Protein AF-A0A0G4HIZ8-F1 (afdb_monomer)

Solvent-accessible surface area (backbone atoms only — not comparable to full-atom values): 7767 Å² total; per-residue (Å²): 135,90,74,79,80,68,85,71,53,71,69,54,56,54,51,58,48,45,68,56,46,51,61,50,52,50,51,53,50,53,52,52,49,53,52,54,51,50,52,51,58,58,52,70,68,50,88,48,72,53,55,43,50,7,48,50,55,39,50,51,48,44,40,64,71,49,48,49,54,51,51,49,54,51,54,56,46,51,52,52,36,53,52,27,49,75,66,71,35,54,72,59,25,53,52,50,50,55,52,48,52,51,49,51,51,54,50,50,54,53,49,52,56,57,52,66,40,97,57,51,28,57,56,37,38,71,73,69,42,56,67,68,33,13,50,42,16,34,61,73,58,100

Organism: NCBI:txid1169474

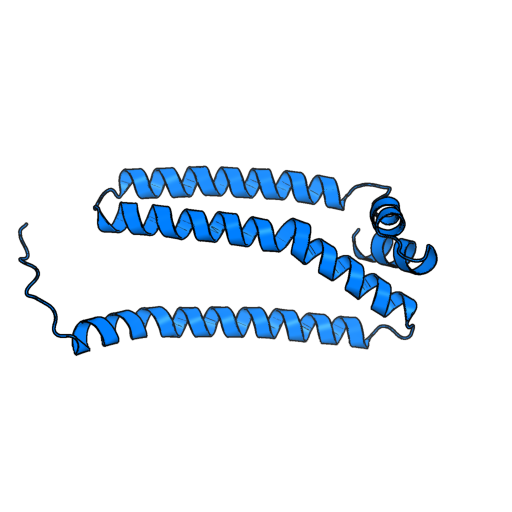Radius of gyration: 21.68 Å; Cα contacts (8 Å, |Δi|>4): 72; chains: 1; bounding box: 51×29×60 Å

Structure (mmCIF, N/CA/C/O backbone):
data_AF-A0A0G4HIZ8-F1
#
_entry.id   AF-A0A0G4HIZ8-F1
#
loop_
_atom_site.group_PDB
_atom_site.id
_atom_site.type_symbol
_atom_site.label_atom_id
_atom_site.label_alt_id
_atom_site.label_comp_id
_atom_site.label_asym_id
_atom_site.label_entity_id
_atom_site.label_seq_id
_atom_site.pdbx_PDB_ins_code
_atom_site.Cartn_x
_atom_site.Cartn_y
_atom_site.Cartn_z
_atom_site.occupancy
_atom_site.B_iso_or_equiv
_atom_site.auth_seq_id
_atom_site.auth_comp_id
_atom_site.auth_asym_id
_atom_site.auth_atom_id
_atom_site.pdbx_PDB_model_num
ATOM 1 N N . MET A 1 1 ? -24.677 0.327 31.611 1.00 40.47 1 MET A N 1
ATOM 2 C CA . MET A 1 1 ? -25.949 0.088 30.898 1.00 40.47 1 MET A CA 1
ATOM 3 C C . MET A 1 1 ? -25.851 -1.315 30.318 1.00 40.47 1 MET A C 1
ATOM 5 O O . MET A 1 1 ? -25.296 -1.499 29.247 1.00 40.47 1 MET A O 1
ATOM 9 N N . ASN A 1 2 ? -26.225 -2.313 31.126 1.00 44.62 2 ASN A N 1
ATOM 10 C CA . ASN A 1 2 ? -26.083 -3.734 30.805 1.00 44.62 2 ASN A CA 1
ATOM 11 C C . ASN A 1 2 ? -27.112 -4.123 29.741 1.00 44.62 2 ASN A C 1
ATOM 13 O O . ASN A 1 2 ? -28.279 -4.320 30.071 1.00 44.62 2 ASN A O 1
ATOM 17 N N . SER A 1 3 ? -26.679 -4.265 28.490 1.00 45.81 3 SER A N 1
ATOM 18 C CA . SER A 1 3 ? -27.386 -5.117 27.536 1.00 45.81 3 SER A CA 1
ATOM 19 C C . SER A 1 3 ? -26.683 -6.470 27.544 1.00 45.81 3 SER A C 1
ATOM 21 O O . SER A 1 3 ? -25.595 -6.642 27.005 1.00 45.81 3 SER A O 1
ATOM 23 N N . GLN A 1 4 ? -27.270 -7.411 28.280 1.00 45.59 4 GLN A N 1
ATOM 24 C CA . GLN A 1 4 ? -26.846 -8.802 28.269 1.00 45.59 4 GLN A CA 1
ATOM 25 C C . GLN A 1 4 ? -26.916 -9.309 26.826 1.00 45.59 4 GLN A C 1
ATOM 27 O O . GLN A 1 4 ? -27.990 -9.371 26.228 1.00 45.59 4 GLN A O 1
ATOM 32 N N . MET A 1 5 ? -25.754 -9.619 26.256 1.00 54.91 5 MET A N 1
ATOM 33 C CA . MET A 1 5 ? -25.626 -10.174 24.918 1.00 54.91 5 MET A CA 1
ATOM 34 C C . MET A 1 5 ? -26.141 -11.617 24.966 1.00 54.91 5 MET A C 1
ATOM 36 O O . MET A 1 5 ? -25.414 -12.537 25.333 1.00 54.91 5 MET A O 1
ATOM 40 N N . ALA A 1 6 ? -27.431 -11.808 24.673 1.00 60.69 6 ALA A N 1
ATOM 41 C CA . ALA A 1 6 ? -27.994 -13.135 24.449 1.00 60.69 6 ALA A CA 1
ATOM 42 C C . ALA A 1 6 ? -27.139 -13.862 23.391 1.00 60.69 6 ALA A C 1
ATOM 44 O O . ALA A 1 6 ? -26.711 -13.210 22.431 1.00 60.69 6 ALA A O 1
ATOM 45 N N . PRO A 1 7 ? -26.865 -15.173 23.537 1.00 59.47 7 PRO A N 1
ATOM 46 C CA . PRO A 1 7 ? -26.044 -15.903 22.580 1.00 59.47 7 PRO A CA 1
ATOM 47 C C . PRO A 1 7 ? -26.685 -15.791 21.195 1.00 59.47 7 PRO A C 1
ATOM 49 O O . PRO A 1 7 ? -27.766 -16.329 20.950 1.00 59.47 7 PRO A O 1
ATOM 52 N N . ARG A 1 8 ? -26.051 -15.023 20.300 1.00 67.62 8 ARG A N 1
ATOM 53 C CA . ARG A 1 8 ? -26.531 -14.859 18.927 1.00 67.62 8 ARG A CA 1
ATOM 54 C C . ARG A 1 8 ? -26.460 -16.226 18.255 1.00 67.62 8 ARG A C 1
ATOM 56 O O . ARG A 1 8 ? -25.412 -16.868 18.265 1.00 67.62 8 ARG A O 1
ATOM 63 N N . GLY A 1 9 ? -27.579 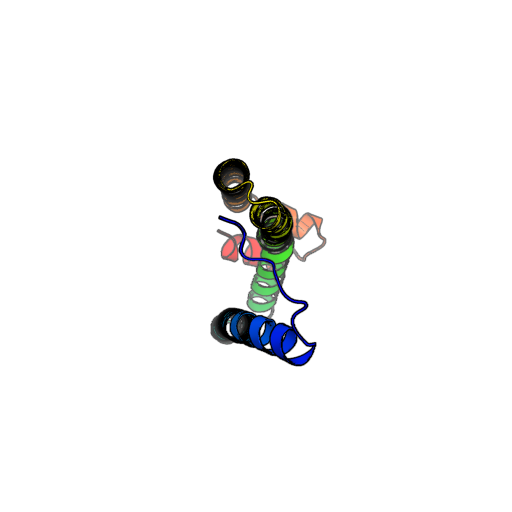-16.683 17.693 1.00 84.00 9 GLY A N 1
ATOM 64 C CA . GLY A 1 9 ? -27.593 -17.909 16.898 1.00 84.00 9 GLY A CA 1
ATOM 65 C C . GLY A 1 9 ? -26.610 -17.806 15.729 1.00 84.00 9 GLY A C 1
ATOM 66 O O . GLY A 1 9 ? -26.362 -16.710 15.226 1.00 84.00 9 GLY A O 1
ATOM 67 N N . PHE A 1 10 ? -26.079 -18.945 15.279 1.00 85.50 10 PHE A N 1
ATOM 68 C CA . PHE A 1 10 ? -25.102 -19.041 14.183 1.00 85.50 10 PHE A CA 1
ATOM 69 C C . PHE A 1 10 ? -25.466 -18.163 12.969 1.00 85.50 10 PHE A C 1
ATOM 71 O O . PHE A 1 10 ? -24.645 -17.381 12.499 1.00 85.50 10 PHE A O 1
ATOM 78 N N . PHE A 1 11 ? -26.733 -18.203 12.543 1.00 85.25 11 PHE A N 1
ATOM 79 C CA . PHE A 1 11 ? -27.238 -17.417 11.413 1.00 85.25 11 PHE A CA 1
ATOM 80 C C . PHE A 1 11 ? -27.156 -15.894 11.605 1.00 85.25 11 PHE A C 1
ATOM 82 O O . PHE A 1 11 ? -26.950 -15.175 10.632 1.00 85.25 11 PHE A O 1
ATOM 89 N N . GLY A 1 12 ? -27.289 -15.392 12.837 1.00 87.75 12 GLY A N 1
ATOM 90 C CA . GLY A 1 12 ? -27.182 -13.958 13.120 1.00 87.75 12 GLY A CA 1
ATOM 91 C C . GLY A 1 12 ? -25.752 -13.448 12.943 1.00 87.75 12 GLY A C 1
ATOM 92 O O . GLY A 1 12 ? -25.534 -12.423 12.308 1.00 87.75 12 GLY A O 1
ATOM 93 N N . VAL A 1 13 ? -24.769 -14.215 13.422 1.00 88.44 13 VAL A N 1
ATOM 94 C CA . VAL A 1 13 ? -23.345 -13.876 13.272 1.00 88.44 13 VAL A CA 1
ATOM 95 C C . VAL A 1 13 ? -22.919 -13.926 11.802 1.00 88.44 13 VAL A C 1
ATOM 97 O O . VAL A 1 13 ? -22.199 -13.045 11.338 1.00 88.44 13 VAL A O 1
ATOM 100 N N . SER A 1 14 ? -23.395 -14.919 11.042 1.00 88.38 14 SER A N 1
ATOM 101 C CA . SER A 1 14 ? -23.124 -15.006 9.601 1.00 88.38 14 SER A CA 1
ATOM 102 C C . SER A 1 14 ? -23.684 -13.814 8.819 1.00 88.38 14 SER A C 1
ATOM 104 O O . SER A 1 14 ? -23.030 -13.341 7.892 1.00 88.38 14 SER A O 1
ATOM 106 N N . TYR A 1 15 ? -24.868 -13.314 9.190 1.00 92.19 15 TYR A N 1
ATOM 107 C CA . TYR A 1 15 ? -25.465 -12.134 8.564 1.00 92.19 15 TYR A CA 1
ATOM 108 C C . TYR A 1 15 ? -24.656 -10.861 8.850 1.00 92.19 15 TYR A C 1
ATOM 110 O O . TYR A 1 15 ? -24.324 -10.132 7.916 1.00 92.19 15 TYR A O 1
ATOM 118 N N . ASP A 1 16 ? -24.277 -10.630 10.110 1.00 90.12 16 ASP A N 1
ATOM 119 C CA . ASP A 1 16 ? -23.471 -9.465 10.503 1.00 90.12 16 ASP A CA 1
ATOM 120 C C . ASP A 1 16 ? -22.119 -9.446 9.768 1.00 90.12 16 ASP A C 1
ATOM 122 O O . ASP A 1 16 ? -21.689 -8.409 9.259 1.00 90.12 16 ASP A O 1
ATOM 126 N N . LEU A 1 17 ? -21.475 -10.613 9.644 1.00 91.44 17 LEU A N 1
ATOM 127 C CA . LEU A 1 17 ? -20.239 -10.765 8.875 1.00 91.44 17 LEU A CA 1
ATOM 128 C C . LEU A 1 17 ? -20.444 -10.460 7.391 1.00 91.44 17 LEU A C 1
ATOM 130 O O . LEU A 1 17 ? -19.618 -9.772 6.801 1.00 91.44 17 LEU A O 1
ATOM 134 N N . LEU A 1 18 ? -21.532 -10.939 6.782 1.00 93.81 18 LEU A N 1
ATOM 135 C CA . LEU A 1 18 ? -21.830 -10.686 5.369 1.00 93.81 18 LEU A CA 1
ATOM 136 C C . LEU A 1 18 ? -22.020 -9.196 5.077 1.00 93.81 18 LEU A C 1
ATOM 138 O O . LEU A 1 18 ? -21.499 -8.705 4.077 1.00 93.81 18 LEU A O 1
ATOM 142 N N . VAL A 1 19 ? -22.711 -8.467 5.955 1.00 95.31 19 VAL A N 1
ATOM 143 C CA . VAL A 1 19 ? -22.943 -7.021 5.796 1.00 95.31 19 VAL A CA 1
ATOM 144 C C . VAL A 1 19 ? -21.629 -6.237 5.755 1.00 95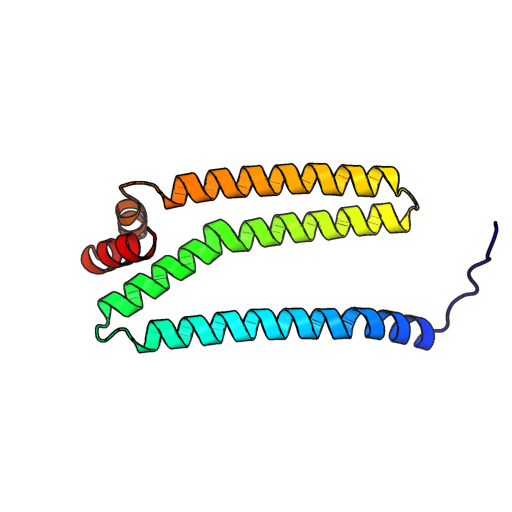.31 19 VAL A C 1
ATOM 146 O O . VAL A 1 19 ? -21.529 -5.262 5.014 1.00 95.31 19 VAL A O 1
ATOM 149 N N . VAL A 1 20 ? -20.609 -6.673 6.498 1.00 92.94 20 VAL A N 1
ATOM 150 C CA . VAL A 1 20 ? -19.282 -6.035 6.514 1.00 92.94 20 VAL A CA 1
ATOM 151 C C . VAL A 1 20 ? -18.376 -6.580 5.402 1.00 92.94 20 VAL A C 1
ATOM 153 O O . VAL A 1 20 ? -17.662 -5.820 4.750 1.00 92.94 20 VAL A O 1
ATOM 156 N N . ALA A 1 21 ? -18.425 -7.883 5.125 1.00 93.31 21 ALA A N 1
ATOM 157 C CA . ALA A 1 21 ? -17.579 -8.535 4.130 1.00 93.31 21 ALA A CA 1
ATOM 158 C C . ALA A 1 21 ? -17.907 -8.103 2.696 1.00 93.31 21 ALA A C 1
ATOM 160 O O . ALA A 1 21 ? -16.993 -7.855 1.917 1.00 93.31 21 ALA A O 1
ATOM 161 N N . VAL A 1 22 ? -19.188 -7.965 2.339 1.00 95.00 22 VAL A N 1
ATOM 162 C CA . VAL A 1 22 ? -19.614 -7.578 0.982 1.00 95.00 22 VAL A CA 1
ATOM 163 C C . VAL A 1 22 ? -18.997 -6.248 0.515 1.00 95.00 22 VAL A C 1
ATOM 165 O O . VAL A 1 22 ? -18.368 -6.246 -0.548 1.00 95.00 22 VAL A O 1
ATOM 168 N N . PRO A 1 23 ? -19.110 -5.125 1.256 1.00 94.88 23 PRO A N 1
ATOM 169 C CA . PRO A 1 23 ? -18.502 -3.866 0.835 1.00 94.88 23 PRO A CA 1
ATOM 170 C C . PRO A 1 23 ? -16.971 -3.931 0.811 1.00 94.88 23 PRO A C 1
ATOM 172 O O . PRO A 1 23 ? -16.367 -3.345 -0.086 1.00 94.88 23 PRO A O 1
ATOM 175 N N . MET A 1 24 ? -16.337 -4.681 1.721 1.00 92.38 24 MET A N 1
ATOM 176 C CA . MET A 1 24 ? -14.882 -4.881 1.690 1.00 92.38 24 MET A CA 1
ATOM 177 C C . MET A 1 24 ? -14.443 -5.656 0.445 1.00 92.38 24 MET A C 1
ATOM 179 O O . MET A 1 24 ? -13.552 -5.203 -0.267 1.00 92.38 24 MET A O 1
ATOM 183 N N . CYS A 1 25 ? -15.104 -6.771 0.121 1.00 94.81 25 CYS A N 1
ATOM 184 C CA . CYS A 1 25 ? -14.831 -7.539 -1.093 1.00 94.81 25 CYS A CA 1
ATOM 185 C C . CYS A 1 25 ? -15.022 -6.687 -2.352 1.00 94.81 25 CYS A C 1
ATOM 187 O O . CYS A 1 25 ? -14.181 -6.724 -3.249 1.00 94.81 25 CYS A O 1
ATOM 189 N N . PHE A 1 26 ? -16.095 -5.895 -2.413 1.00 95.56 26 PHE A N 1
ATOM 190 C CA . PHE A 1 26 ? -16.341 -4.993 -3.535 1.00 95.56 26 PHE A CA 1
ATOM 191 C C . PHE A 1 26 ? -15.240 -3.932 -3.667 1.00 95.56 26 PHE A C 1
ATOM 193 O O . PHE A 1 26 ? -14.708 -3.731 -4.760 1.00 95.56 26 PHE A O 1
ATOM 200 N N . ALA A 1 27 ? -14.840 -3.301 -2.561 1.00 93.12 27 ALA A N 1
ATOM 201 C CA . ALA A 1 27 ? -13.748 -2.334 -2.551 1.00 93.12 27 ALA A CA 1
ATOM 202 C C . ALA A 1 27 ? -12.428 -2.971 -3.016 1.00 93.12 27 ALA A C 1
ATOM 204 O O . ALA A 1 27 ? -11.781 -2.447 -3.924 1.00 93.12 27 ALA A O 1
ATOM 205 N N . SER A 1 28 ? -12.064 -4.140 -2.483 1.00 91.62 28 SER A N 1
ATOM 206 C CA . SER A 1 28 ? -10.853 -4.863 -2.888 1.00 91.62 28 SER A CA 1
ATOM 207 C C . SER A 1 28 ? -10.874 -5.260 -4.364 1.00 91.62 28 SER A C 1
ATOM 209 O O . SER A 1 28 ? -9.871 -5.074 -5.054 1.00 91.62 28 SER A O 1
ATOM 211 N N . LEU A 1 29 ? -12.002 -5.767 -4.871 1.00 94.38 29 LEU A N 1
ATOM 212 C CA . LEU A 1 29 ? -12.162 -6.118 -6.285 1.00 94.38 29 LEU A CA 1
ATOM 213 C C . LEU A 1 29 ? -12.036 -4.887 -7.182 1.00 94.38 29 LEU A C 1
ATOM 215 O O . LEU A 1 29 ? -11.285 -4.925 -8.151 1.00 94.38 29 LEU A O 1
ATOM 219 N N . SER A 1 30 ? -12.715 -3.789 -6.842 1.00 94.19 30 SER A N 1
ATOM 220 C CA . SER A 1 30 ? -12.650 -2.546 -7.618 1.00 94.19 30 SER A CA 1
ATOM 221 C C . SER A 1 30 ? -11.230 -1.979 -7.675 1.00 94.19 30 SER A C 1
ATOM 223 O O . SER A 1 30 ? -10.766 -1.595 -8.746 1.00 94.19 30 SER A O 1
ATOM 225 N N . SER A 1 31 ? -10.506 -1.992 -6.553 1.00 90.31 31 SER A N 1
ATOM 226 C CA . SER A 1 31 ? -9.141 -1.471 -6.472 1.00 90.31 31 SER A CA 1
ATOM 227 C C . SER A 1 31 ? -8.164 -2.319 -7.288 1.00 90.31 31 SER A C 1
ATOM 229 O O . SER A 1 31 ? -7.401 -1.772 -8.084 1.00 90.31 31 SER A O 1
ATOM 231 N N . ASN A 1 32 ? -8.235 -3.650 -7.166 1.00 90.12 32 ASN A N 1
ATOM 232 C CA . ASN A 1 32 ? -7.399 -4.556 -7.959 1.00 90.12 32 ASN A CA 1
ATOM 233 C C . ASN A 1 32 ? -7.724 -4.471 -9.451 1.00 90.12 32 ASN A C 1
ATOM 235 O O . ASN A 1 32 ? -6.814 -4.431 -10.275 1.00 90.12 32 ASN A O 1
ATOM 239 N N . PHE A 1 33 ? -9.009 -4.405 -9.805 1.00 92.69 33 PHE A N 1
ATOM 240 C CA . PHE A 1 33 ? -9.430 -4.265 -11.193 1.00 92.69 33 PHE A CA 1
ATOM 241 C C . PHE A 1 33 ? -8.894 -2.972 -11.809 1.00 92.69 33 PHE A C 1
ATOM 243 O O . PHE A 1 33 ? -8.307 -3.016 -12.885 1.00 92.69 33 PHE A O 1
ATOM 250 N N . LEU A 1 34 ? -9.035 -1.838 -11.114 1.00 91.38 34 LEU A N 1
ATOM 251 C CA . LEU A 1 34 ? -8.498 -0.558 -11.576 1.00 91.38 34 LEU A CA 1
ATOM 252 C C . LEU A 1 34 ? -6.976 -0.604 -11.727 1.00 91.38 34 LEU A C 1
ATOM 254 O O . LEU A 1 34 ? -6.466 -0.145 -12.744 1.00 91.38 34 LEU A O 1
ATOM 258 N N . HIS A 1 35 ? -6.258 -1.185 -10.761 1.00 86.94 35 HIS A N 1
ATOM 259 C CA . HIS A 1 35 ? -4.804 -1.324 -10.842 1.00 86.94 35 HIS A CA 1
ATOM 260 C C . HIS A 1 35 ? -4.384 -2.129 -12.078 1.00 86.94 35 HIS A C 1
ATOM 262 O O . HIS A 1 35 ? -3.610 -1.640 -12.896 1.00 86.94 35 HIS A O 1
ATOM 268 N N . ILE A 1 36 ? -4.956 -3.322 -12.257 1.00 88.31 36 ILE A N 1
ATOM 269 C CA . ILE A 1 36 ? -4.643 -4.213 -13.378 1.00 88.31 36 ILE A CA 1
ATOM 270 C C . ILE A 1 36 ? -5.013 -3.564 -14.716 1.00 88.31 36 ILE A C 1
ATOM 272 O O . ILE A 1 36 ? -4.224 -3.589 -15.658 1.00 88.31 36 ILE A O 1
ATOM 276 N N . PHE A 1 37 ? -6.198 -2.960 -14.804 1.00 90.38 37 PHE A N 1
ATOM 277 C CA . PHE A 1 37 ? -6.672 -2.309 -16.020 1.00 90.38 37 PHE A CA 1
ATOM 278 C C . PHE A 1 37 ? -5.761 -1.150 -16.435 1.00 90.38 37 PHE A C 1
ATOM 280 O O . PHE A 1 37 ? -5.371 -1.065 -17.598 1.00 90.38 37 PHE A O 1
ATOM 287 N N . LEU A 1 38 ? -5.368 -0.295 -15.485 1.00 88.06 38 LEU A N 1
ATOM 288 C CA . LEU A 1 38 ? -4.436 0.799 -15.750 1.00 88.06 38 LEU A CA 1
ATOM 289 C C . LEU A 1 38 ? -3.069 0.267 -16.179 1.00 88.06 38 LEU A C 1
ATOM 291 O O . LEU A 1 38 ? -2.545 0.716 -17.194 1.00 88.06 38 LEU A O 1
ATOM 295 N N . SER A 1 39 ? -2.518 -0.724 -15.475 1.00 85.00 39 SER A N 1
ATOM 296 C CA . SER A 1 39 ? -1.243 -1.336 -15.858 1.00 85.00 39 SER A CA 1
ATOM 297 C C . SER A 1 39 ? -1.278 -1.905 -17.277 1.00 85.00 39 SER A C 1
ATOM 299 O O . SER A 1 39 ? -0.341 -1.673 -18.033 1.00 85.00 39 SER A O 1
ATOM 301 N N . PHE A 1 40 ? -2.361 -2.574 -17.687 1.00 85.94 40 PHE A N 1
ATOM 302 C CA . PHE A 1 40 ? -2.492 -3.075 -19.059 1.00 85.94 40 PHE A CA 1
ATOM 303 C C . PHE A 1 40 ? -2.624 -1.967 -20.102 1.00 85.94 40 PHE A C 1
ATOM 305 O O . PHE A 1 40 ? -2.054 -2.099 -21.184 1.00 85.94 40 PHE A O 1
ATOM 312 N N . LEU A 1 41 ? -3.333 -0.876 -19.797 1.00 86.81 41 LEU A N 1
ATOM 313 C CA . LEU A 1 41 ? -3.410 0.273 -20.700 1.00 86.81 41 LEU A CA 1
ATOM 314 C C . LEU A 1 41 ? -2.036 0.905 -20.924 1.00 86.81 41 LEU A C 1
ATOM 316 O O . LEU A 1 41 ? -1.703 1.212 -22.063 1.00 86.81 41 LEU A O 1
ATOM 320 N N . PHE A 1 42 ? -1.240 1.063 -19.863 1.00 79.81 42 PHE A N 1
ATOM 321 C CA . PHE A 1 42 ? 0.123 1.586 -19.965 1.00 79.81 42 PHE A CA 1
ATOM 322 C C . PHE A 1 42 ? 1.046 0.623 -20.712 1.00 79.81 42 PHE A C 1
ATOM 324 O O . PHE A 1 42 ? 1.728 1.036 -21.644 1.00 79.81 42 PHE A O 1
ATOM 331 N N . VAL A 1 43 ? 1.024 -0.666 -20.356 1.00 82.19 43 VAL A N 1
ATOM 332 C CA . VAL A 1 43 ? 1.860 -1.679 -21.011 1.00 82.19 43 VAL A CA 1
ATOM 333 C C . VAL A 1 43 ? 1.533 -1.803 -22.500 1.00 82.19 43 VAL A C 1
ATOM 335 O O . VAL A 1 43 ? 2.439 -1.923 -23.316 1.00 82.19 43 VAL A O 1
ATOM 338 N N . GLY A 1 44 ? 0.255 -1.699 -22.874 1.00 82.50 44 GLY A N 1
ATOM 339 C CA . GLY A 1 44 ? -0.186 -1.763 -24.268 1.00 82.50 44 GLY A CA 1
ATOM 340 C C . GLY A 1 44 ? 0.285 -0.602 -25.151 1.00 82.50 44 GLY A C 1
ATOM 341 O O . GLY A 1 44 ? 0.131 -0.686 -26.367 1.00 82.50 44 GLY A O 1
ATOM 342 N N . GLN A 1 45 ? 0.842 0.471 -24.576 1.00 82.81 45 GLN A N 1
ATOM 343 C CA . GLN A 1 45 ? 1.408 1.585 -25.343 1.00 82.81 45 GLN A CA 1
ATOM 344 C C . GLN A 1 45 ? 2.891 1.400 -25.681 1.00 82.81 45 GLN A C 1
ATOM 346 O O . GLN A 1 45 ? 3.386 2.084 -26.577 1.00 82.81 45 GLN A O 1
ATOM 351 N N . PHE A 1 46 ? 3.601 0.500 -24.996 1.00 82.19 46 PHE A N 1
ATOM 352 C CA . PHE A 1 46 ? 5.015 0.262 -25.266 1.00 82.19 46 PHE A CA 1
ATOM 353 C C . PHE A 1 46 ? 5.180 -0.624 -26.498 1.00 82.19 46 PHE A C 1
ATOM 355 O O . PHE A 1 46 ? 4.603 -1.706 -26.601 1.00 82.19 46 PHE A O 1
ATOM 362 N N . SER A 1 47 ? 5.979 -0.150 -27.451 1.00 77.25 47 SER A N 1
ATOM 363 C CA . SER A 1 47 ? 6.242 -0.864 -28.704 1.00 77.25 47 SER A CA 1
ATOM 364 C C . SER A 1 47 ? 7.475 -1.766 -28.642 1.00 77.25 47 SER A C 1
ATOM 366 O O . SER A 1 47 ? 7.615 -2.646 -29.490 1.00 77.25 47 SER A O 1
ATOM 368 N N . SER A 1 48 ? 8.370 -1.561 -27.666 1.00 86.12 48 SER A N 1
ATOM 369 C CA . SER A 1 48 ? 9.594 -2.353 -27.509 1.00 86.12 48 SER A CA 1
ATOM 370 C C . SER A 1 48 ? 9.522 -3.314 -26.316 1.00 86.12 48 SER A C 1
ATOM 372 O O . SER A 1 48 ? 8.865 -3.068 -25.298 1.00 86.12 48 SER A O 1
ATOM 374 N N . VAL A 1 49 ? 10.221 -4.445 -26.452 1.00 86.19 49 VAL A N 1
ATOM 375 C CA . VAL A 1 49 ? 10.317 -5.472 -25.402 1.00 86.19 49 VAL A CA 1
ATOM 376 C C . VAL A 1 49 ? 11.053 -4.925 -24.175 1.00 86.19 49 VAL A C 1
ATOM 378 O O . VAL A 1 49 ? 10.646 -5.191 -23.047 1.00 86.19 49 VAL A O 1
ATOM 381 N N . GLU A 1 50 ? 12.085 -4.110 -24.391 1.00 84.81 50 GLU A N 1
ATOM 382 C CA . GLU A 1 50 ? 12.885 -3.476 -23.336 1.00 84.81 50 GLU A CA 1
ATOM 383 C C . GLU A 1 50 ? 12.069 -2.487 -22.495 1.00 84.81 50 GLU A C 1
ATOM 385 O O . GLU A 1 50 ? 12.194 -2.478 -21.271 1.00 84.81 50 GLU A O 1
ATOM 390 N N . GLU A 1 51 ? 11.184 -1.697 -23.116 1.00 85.69 51 GLU A N 1
ATOM 391 C CA . GLU A 1 51 ? 10.294 -0.774 -22.399 1.00 85.69 51 GLU A CA 1
ATOM 392 C C . GLU A 1 51 ? 9.299 -1.516 -21.512 1.00 85.69 51 GLU A C 1
ATOM 394 O O . GLU A 1 51 ? 9.106 -1.167 -20.344 1.00 85.69 51 GLU A O 1
ATOM 399 N N . THR A 1 52 ? 8.725 -2.598 -22.037 1.00 87.44 52 THR A N 1
ATOM 400 C CA . THR A 1 52 ? 7.796 -3.440 -21.280 1.00 87.44 52 THR A CA 1
ATOM 401 C C . THR A 1 52 ? 8.501 -4.149 -20.120 1.00 87.44 52 THR A C 1
ATOM 403 O O . THR A 1 52 ? 7.980 -4.180 -19.003 1.00 87.44 52 THR A O 1
ATOM 406 N N . ALA A 1 53 ? 9.702 -4.687 -20.354 1.00 88.38 53 ALA A N 1
ATOM 407 C CA . ALA A 1 53 ? 10.513 -5.331 -19.323 1.00 88.38 53 ALA A CA 1
ATOM 408 C C . ALA A 1 53 ? 10.946 -4.336 -18.233 1.00 88.38 53 ALA A C 1
ATOM 410 O O . ALA A 1 53 ? 10.834 -4.640 -17.043 1.00 88.38 53 ALA A O 1
ATOM 411 N N . GLY A 1 54 ? 11.360 -3.128 -18.629 1.00 88.69 54 GLY A N 1
ATOM 412 C CA . GLY A 1 54 ? 11.733 -2.043 -17.722 1.00 88.69 54 GLY A CA 1
ATOM 413 C C . GLY A 1 54 ? 10.568 -1.591 -16.839 1.00 88.69 54 GLY A C 1
ATOM 414 O O . GLY A 1 54 ? 10.725 -1.448 -15.627 1.00 88.69 54 GLY A O 1
ATOM 415 N N . TYR A 1 55 ? 9.370 -1.441 -17.412 1.00 88.88 55 TYR A N 1
ATOM 416 C CA . TYR A 1 55 ? 8.157 -1.152 -16.640 1.00 88.88 55 TYR A CA 1
ATOM 417 C C . TYR A 1 55 ? 7.809 -2.290 -15.671 1.00 88.88 55 TYR A C 1
ATOM 419 O O . TYR A 1 55 ? 7.498 -2.044 -14.505 1.00 88.88 55 TYR A O 1
ATOM 427 N N . GLY A 1 56 ? 7.895 -3.542 -16.129 1.00 89.44 56 GLY A N 1
ATOM 428 C CA . GLY A 1 56 ? 7.595 -4.721 -15.318 1.00 89.44 56 GLY A CA 1
ATOM 429 C C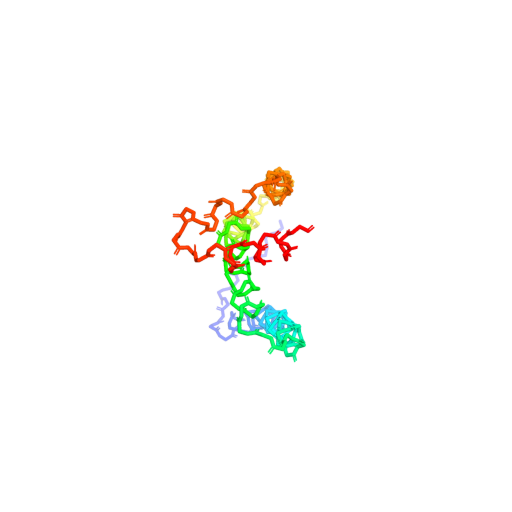 . GLY A 1 56 ? 8.493 -4.835 -14.086 1.00 89.44 56 GLY A C 1
ATOM 430 O O . GLY A 1 56 ? 7.989 -4.994 -12.973 1.00 89.44 56 GLY A O 1
ATOM 431 N N . ILE A 1 57 ? 9.812 -4.699 -14.258 1.00 90.06 57 ILE A N 1
ATOM 432 C CA . ILE A 1 57 ? 10.765 -4.783 -13.142 1.00 90.06 57 ILE A CA 1
ATOM 433 C C . ILE A 1 57 ? 10.625 -3.588 -12.185 1.00 90.06 57 ILE A C 1
ATOM 435 O O . ILE A 1 57 ? 10.671 -3.776 -10.968 1.00 90.06 57 ILE A O 1
ATOM 439 N N . ALA A 1 58 ? 10.381 -2.379 -12.704 1.00 88.75 58 ALA A N 1
ATOM 440 C CA . ALA A 1 58 ? 10.124 -1.195 -11.884 1.00 88.75 58 ALA A CA 1
ATOM 441 C C . ALA A 1 58 ? 8.851 -1.359 -11.039 1.00 88.75 58 ALA A C 1
ATOM 443 O O . ALA A 1 58 ? 8.866 -1.123 -9.829 1.00 88.75 58 ALA A O 1
ATOM 444 N N . SER A 1 59 ? 7.767 -1.844 -11.651 1.00 88.69 59 SER A N 1
ATOM 445 C CA . SER A 1 59 ? 6.509 -2.134 -10.962 1.00 88.69 59 SER A CA 1
ATOM 446 C C . SER A 1 59 ? 6.683 -3.213 -9.890 1.00 88.69 59 SER A C 1
ATOM 448 O O . SER A 1 59 ? 6.221 -3.040 -8.761 1.00 88.69 59 SER A O 1
ATOM 450 N N . ALA A 1 60 ? 7.408 -4.293 -10.197 1.00 89.69 60 ALA A N 1
ATOM 451 C CA . ALA A 1 60 ? 7.680 -5.371 -9.250 1.00 89.69 60 ALA A CA 1
ATOM 452 C C . ALA A 1 60 ? 8.470 -4.884 -8.026 1.00 89.69 60 ALA A C 1
ATOM 454 O O . ALA A 1 60 ? 8.104 -5.195 -6.891 1.00 89.69 60 ALA A O 1
ATOM 455 N N . LEU A 1 61 ? 9.514 -4.073 -8.226 1.00 88.19 61 LEU A N 1
A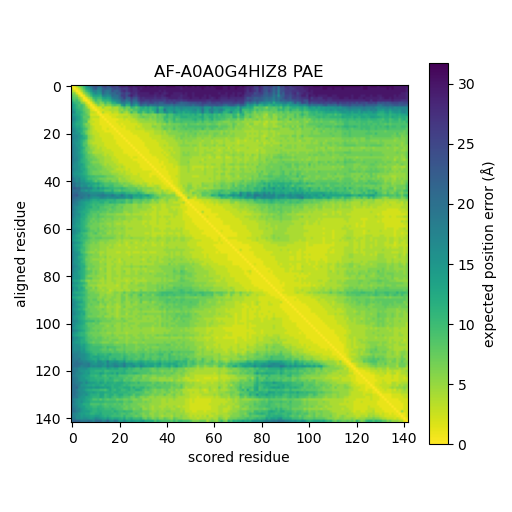TOM 456 C CA . LEU A 1 61 ? 10.245 -3.473 -7.108 1.00 88.19 61 LEU A CA 1
ATOM 457 C C . LEU A 1 61 ? 9.379 -2.502 -6.305 1.00 88.19 61 LEU A C 1
ATOM 459 O O . LEU A 1 61 ? 9.437 -2.527 -5.075 1.00 88.19 61 LEU A O 1
ATOM 463 N N . GLY A 1 62 ? 8.543 -1.702 -6.969 1.00 87.81 62 GLY A N 1
ATOM 464 C CA . GLY A 1 62 ? 7.554 -0.855 -6.303 1.00 87.81 62 GLY A CA 1
ATOM 465 C C . GLY A 1 62 ? 6.621 -1.671 -5.405 1.00 87.81 62 GLY A C 1
ATOM 466 O O . GLY A 1 62 ? 6.409 -1.327 -4.242 1.00 87.81 62 GLY A O 1
ATOM 467 N N . TRP A 1 63 ? 6.132 -2.813 -5.888 1.00 89.56 63 TRP A N 1
ATOM 468 C CA . TRP A 1 63 ? 5.317 -3.721 -5.086 1.00 89.56 63 TRP A CA 1
ATOM 469 C C . TRP A 1 63 ? 6.065 -4.272 -3.867 1.00 89.56 63 TRP A C 1
ATOM 471 O O . TRP A 1 63 ? 5.527 -4.240 -2.759 1.00 89.56 63 TRP A O 1
ATOM 481 N N . CYS A 1 64 ? 7.306 -4.725 -4.042 1.00 89.69 64 CYS A N 1
ATOM 482 C CA . CYS A 1 64 ? 8.102 -5.330 -2.973 1.00 89.69 64 CYS A CA 1
ATOM 483 C C . CYS A 1 64 ? 8.553 -4.333 -1.898 1.00 89.69 64 CYS A C 1
ATOM 485 O O . CYS A 1 64 ? 8.547 -4.666 -0.715 1.00 89.69 64 CYS A O 1
ATOM 487 N N . ILE A 1 65 ? 8.970 -3.131 -2.295 1.00 87.31 65 ILE A N 1
ATOM 488 C CA . ILE A 1 65 ? 9.597 -2.159 -1.388 1.00 87.31 65 ILE A CA 1
ATOM 489 C C . ILE A 1 65 ? 8.557 -1.198 -0.800 1.00 87.31 65 ILE A C 1
ATOM 491 O O . ILE A 1 65 ? 8.712 -0.752 0.335 1.00 87.31 65 ILE A O 1
ATOM 495 N N . ILE A 1 66 ? 7.484 -0.894 -1.538 1.00 88.62 66 ILE A N 1
ATOM 496 C CA . ILE A 1 66 ? 6.512 0.141 -1.164 1.00 88.62 66 ILE A CA 1
ATOM 497 C C . ILE A 1 66 ? 5.204 -0.481 -0.686 1.00 88.62 66 ILE A C 1
ATOM 499 O O . ILE A 1 66 ? 4.806 -0.298 0.467 1.00 88.62 66 ILE A O 1
ATOM 503 N N . LEU A 1 67 ? 4.522 -1.211 -1.572 1.00 88.81 67 LEU A N 1
ATOM 504 C CA . LEU A 1 67 ? 3.149 -1.652 -1.324 1.00 88.81 67 LEU A CA 1
ATOM 505 C C . LEU A 1 67 ? 3.106 -2.776 -0.289 1.00 88.81 67 LEU A C 1
ATOM 507 O O . LEU A 1 67 ? 2.331 -2.685 0.658 1.00 88.81 67 LEU A O 1
ATOM 511 N N . ALA A 1 68 ? 3.934 -3.815 -0.426 1.00 92.19 68 ALA A N 1
ATOM 512 C CA . ALA A 1 68 ? 3.891 -4.972 0.466 1.00 92.19 68 ALA A CA 1
ATOM 513 C C . ALA A 1 68 ? 4.184 -4.609 1.938 1.00 92.19 68 ALA A C 1
ATOM 515 O O . ALA A 1 68 ? 3.383 -4.985 2.801 1.00 92.19 68 ALA A O 1
ATOM 516 N N . PRO A 1 69 ? 5.233 -3.827 2.267 1.00 91.62 69 PRO A N 1
ATOM 517 C CA . PRO A 1 69 ? 5.465 -3.412 3.649 1.00 91.62 69 PRO A CA 1
ATOM 518 C C . PRO A 1 69 ? 4.373 -2.462 4.161 1.00 91.62 69 PRO A C 1
ATOM 520 O O . PRO A 1 69 ? 3.955 -2.583 5.312 1.00 91.62 69 PRO A O 1
ATOM 523 N N . GLY A 1 70 ? 3.859 -1.563 3.310 1.00 92.06 70 GLY A N 1
ATOM 524 C CA . GLY A 1 70 ? 2.754 -0.666 3.658 1.00 92.06 70 GLY A CA 1
ATOM 525 C C . GLY A 1 70 ? 1.464 -1.418 4.002 1.00 92.06 70 GLY A C 1
ATOM 526 O O . GLY A 1 70 ? 0.855 -1.161 5.040 1.00 92.06 70 GLY A O 1
ATOM 527 N N . ILE A 1 71 ? 1.085 -2.405 3.184 1.00 92.06 71 ILE A N 1
ATOM 528 C CA . ILE A 1 71 ? -0.055 -3.297 3.446 1.00 92.06 71 ILE A CA 1
ATOM 529 C C . ILE A 1 71 ? 0.165 -4.075 4.749 1.00 92.06 71 ILE A C 1
ATOM 531 O O . ILE A 1 71 ? -0.757 -4.179 5.557 1.00 92.06 71 ILE A O 1
ATOM 535 N N . GLY A 1 72 ? 1.383 -4.571 4.992 1.00 93.00 72 GLY A N 1
ATOM 536 C CA . GLY A 1 72 ? 1.735 -5.263 6.234 1.00 93.00 72 GLY A CA 1
ATOM 537 C C . GLY A 1 72 ? 1.552 -4.390 7.481 1.00 93.00 72 GLY A C 1
ATOM 538 O O . GLY A 1 72 ? 0.941 -4.829 8.456 1.00 93.00 72 GLY A O 1
ATOM 539 N N . LEU A 1 73 ? 2.010 -3.134 7.436 1.00 91.88 73 LEU A N 1
ATOM 540 C CA . LEU A 1 73 ? 1.819 -2.163 8.520 1.00 91.88 73 LEU A CA 1
ATOM 541 C C . LEU A 1 73 ? 0.331 -1.883 8.779 1.00 91.88 73 LEU A C 1
ATOM 543 O O . LEU A 1 73 ? -0.104 -1.896 9.932 1.00 91.88 73 LEU A O 1
ATOM 547 N N . CYS A 1 74 ? -0.459 -1.682 7.721 1.00 91.81 74 CYS A N 1
ATOM 548 C CA . CYS A 1 74 ? -1.903 -1.471 7.831 1.00 91.81 74 CYS A CA 1
ATOM 549 C C . CYS A 1 74 ? -2.631 -2.696 8.405 1.00 91.81 74 CYS A C 1
ATOM 551 O O . CYS A 1 74 ? -3.486 -2.542 9.271 1.00 91.81 74 CYS A O 1
ATOM 553 N N . SER A 1 75 ? -2.274 -3.911 7.979 1.00 92.50 75 SER A N 1
ATOM 554 C CA . SER A 1 75 ? -2.881 -5.155 8.477 1.00 92.50 75 SER A CA 1
ATOM 555 C C . SER A 1 75 ? -2.581 -5.398 9.962 1.00 92.50 75 SER A C 1
ATOM 557 O O . SER A 1 75 ? -3.468 -5.790 10.727 1.00 92.50 75 SER A O 1
ATOM 559 N N . GLY A 1 76 ? -1.353 -5.101 10.399 1.00 91.31 76 GLY A N 1
ATOM 560 C CA . GLY A 1 76 ? -0.995 -5.140 11.817 1.00 91.31 76 GLY A CA 1
ATOM 561 C C . GLY A 1 76 ? -1.801 -4.137 12.647 1.00 91.31 76 GLY A C 1
ATOM 562 O O . GLY A 1 76 ? -2.304 -4.480 13.718 1.00 91.31 76 GLY A O 1
ATOM 563 N N . LEU A 1 77 ? -1.977 -2.915 12.134 1.00 91.44 77 LEU A N 1
ATOM 564 C CA . LEU A 1 77 ? -2.792 -1.886 12.780 1.00 91.44 77 LEU A CA 1
ATOM 565 C C . LEU A 1 77 ? -4.262 -2.294 12.894 1.00 91.44 77 LEU A C 1
ATOM 567 O O . LEU A 1 77 ? -4.849 -2.121 13.959 1.00 91.44 77 LEU A O 1
ATOM 571 N N . ASP A 1 78 ? -4.841 -2.840 11.827 1.00 90.44 78 ASP A N 1
ATOM 572 C CA . ASP A 1 78 ? -6.247 -3.249 11.792 1.00 90.44 78 ASP A CA 1
ATOM 573 C C . ASP A 1 78 ? -6.557 -4.283 12.887 1.00 90.44 78 ASP A C 1
ATOM 575 O O . ASP A 1 78 ? -7.558 -4.177 13.599 1.00 90.44 78 ASP A O 1
ATOM 5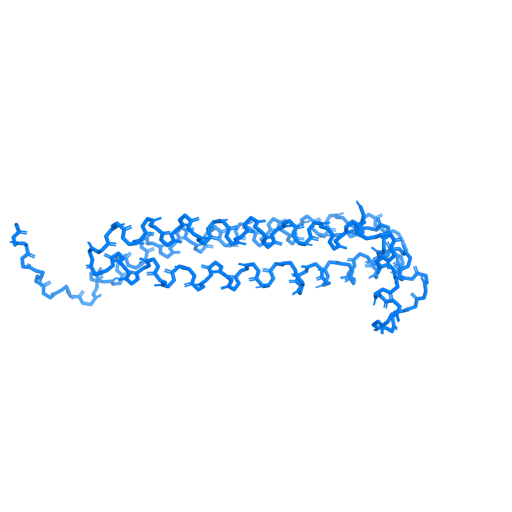79 N N . THR A 1 79 ? -5.622 -5.209 13.128 1.00 93.12 79 THR A N 1
ATOM 580 C CA . THR A 1 79 ? -5.711 -6.178 14.232 1.00 93.12 79 THR A CA 1
ATOM 581 C C . THR A 1 79 ? -5.693 -5.489 15.598 1.00 93.12 79 THR A C 1
ATOM 583 O O . THR A 1 79 ? -6.545 -5.772 16.442 1.00 93.12 79 THR A O 1
ATOM 586 N N . LEU A 1 80 ? -4.748 -4.571 15.828 1.00 91.19 80 LEU A N 1
ATOM 587 C CA . LEU A 1 80 ? -4.640 -3.834 17.091 1.00 91.19 80 LEU A CA 1
ATOM 588 C C . LEU A 1 80 ? -5.896 -2.989 17.346 1.00 91.19 80 LEU A C 1
ATOM 590 O O . LEU A 1 80 ? -6.508 -3.088 18.408 1.00 91.19 80 LEU A O 1
ATOM 594 N N . CYS A 1 81 ? -6.332 -2.197 16.368 1.00 92.25 81 CYS A N 1
ATOM 595 C CA . CYS A 1 81 ? -7.537 -1.378 16.478 1.00 92.25 81 CYS A CA 1
ATOM 596 C C . CYS A 1 81 ? -8.787 -2.232 16.726 1.00 92.25 81 CYS A C 1
ATOM 598 O O . CYS A 1 81 ? -9.562 -1.906 17.623 1.00 92.25 81 CYS A O 1
ATOM 600 N N . SER A 1 82 ? -8.945 -3.354 16.019 1.00 91.81 82 SER A N 1
ATOM 601 C CA . SER A 1 82 ? -10.066 -4.280 16.220 1.00 91.81 82 SER A CA 1
ATOM 602 C C . SER A 1 82 ? -10.080 -4.879 17.628 1.00 91.81 82 SER A C 1
ATOM 604 O O . SER A 1 82 ? -11.135 -4.958 18.259 1.00 91.81 82 SER A O 1
ATOM 606 N N . GLN A 1 83 ? -8.914 -5.247 18.166 1.00 93.19 83 GLN A N 1
ATOM 607 C CA . GLN A 1 83 ? -8.799 -5.751 19.537 1.00 93.19 83 GLN A CA 1
ATOM 608 C C . GLN A 1 83 ? -9.113 -4.675 20.583 1.00 93.19 83 GLN A C 1
ATOM 610 O O . GLN A 1 83 ? -9.874 -4.936 21.514 1.00 93.19 83 GLN A O 1
ATOM 615 N N . ALA A 1 84 ? -8.577 -3.458 20.433 1.00 92.31 84 ALA A N 1
ATOM 616 C CA . ALA A 1 84 ? -8.872 -2.351 21.346 1.00 92.31 84 ALA A CA 1
ATOM 617 C C . ALA A 1 84 ? -10.350 -1.949 21.303 1.00 92.31 84 ALA A C 1
ATOM 619 O O . ALA A 1 84 ? -10.946 -1.691 22.347 1.00 92.31 84 ALA A O 1
ATOM 620 N N . PHE A 1 85 ? -10.946 -1.924 20.110 1.00 92.44 85 PHE A N 1
ATOM 621 C CA . PHE A 1 85 ? -12.366 -1.653 19.931 1.00 92.44 85 PHE A CA 1
ATOM 622 C C . PHE A 1 85 ? -13.230 -2.734 20.594 1.00 92.44 85 PHE A C 1
ATOM 624 O O . PHE A 1 85 ? -14.157 -2.404 21.329 1.00 92.44 85 PHE A O 1
ATOM 631 N N . GLY A 1 86 ? -12.886 -4.015 20.414 1.00 92.75 86 GLY A N 1
ATOM 632 C CA . GLY A 1 86 ? -13.572 -5.137 21.065 1.00 92.75 86 GLY A CA 1
ATOM 633 C C . GLY A 1 86 ? -13.451 -5.146 22.594 1.00 92.75 86 GLY A C 1
ATOM 634 O O . GLY A 1 86 ? -14.337 -5.656 23.271 1.00 92.75 86 GLY A O 1
ATOM 635 N N . ALA A 1 87 ? -12.392 -4.545 23.144 1.00 9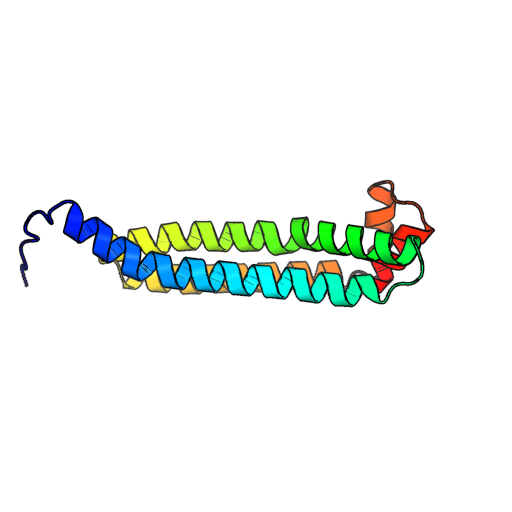4.44 87 ALA A N 1
ATOM 636 C CA . ALA A 1 87 ? -12.200 -4.344 24.581 1.00 94.44 87 ALA A CA 1
ATOM 637 C C . ALA A 1 87 ? -12.833 -3.039 25.115 1.00 94.44 87 ALA A C 1
ATOM 639 O O . ALA A 1 87 ? -12.551 -2.648 26.246 1.00 94.44 87 ALA A O 1
ATOM 640 N N . GLU A 1 88 ? -13.628 -2.333 24.298 1.00 93.94 88 GLU A N 1
ATOM 641 C CA . GLU A 1 88 ? -14.225 -1.019 24.598 1.00 93.94 88 GLU A CA 1
ATOM 642 C C . GLU A 1 88 ? -13.190 0.075 24.950 1.00 93.94 88 GLU A C 1
ATOM 644 O O . GLU A 1 88 ? -13.509 1.134 25.496 1.00 93.94 88 GLU A O 1
ATOM 649 N N . ALA A 1 89 ? -11.921 -0.140 24.596 1.00 94.81 89 ALA A N 1
ATOM 650 C CA . ALA A 1 89 ? -10.803 0.751 24.882 1.00 94.81 89 ALA A CA 1
ATOM 651 C C . ALA A 1 89 ? -10.647 1.827 23.792 1.00 94.81 89 ALA A C 1
ATOM 653 O O . ALA A 1 89 ? -9.587 1.980 23.176 1.00 94.81 89 ALA A O 1
ATOM 654 N N . TYR A 1 90 ? -11.705 2.605 23.548 1.00 93.62 90 TYR A N 1
ATOM 655 C CA . TYR A 1 90 ? -11.785 3.538 22.414 1.00 93.62 90 TYR A CA 1
ATOM 656 C C . TYR A 1 90 ? -10.677 4.602 22.402 1.00 93.62 90 TYR A C 1
ATOM 658 O O . TYR A 1 90 ? -10.163 4.951 21.339 1.00 93.62 90 TYR A O 1
ATOM 666 N N . LEU A 1 91 ? -10.252 5.084 23.577 1.00 95.25 91 LEU A N 1
ATOM 667 C CA . LEU A 1 91 ? -9.154 6.050 23.678 1.00 95.25 91 LEU A CA 1
ATOM 668 C C . LEU A 1 91 ? -7.821 5.451 23.203 1.00 95.25 91 LEU A C 1
ATOM 670 O O . LEU A 1 91 ? -7.057 6.120 22.510 1.00 95.25 91 LEU A O 1
ATOM 674 N N . ILE A 1 92 ? -7.557 4.187 23.543 1.00 93.69 92 ILE A N 1
ATOM 675 C CA . ILE A 1 92 ? -6.351 3.473 23.107 1.00 93.69 92 ILE A CA 1
ATOM 676 C C . ILE A 1 92 ? -6.417 3.224 21.597 1.00 93.69 92 ILE A C 1
ATOM 678 O O . ILE A 1 92 ? -5.434 3.468 20.902 1.00 93.69 92 ILE A O 1
ATOM 682 N N . CYS A 1 93 ? -7.587 2.838 21.076 1.00 94.12 93 CYS A N 1
ATOM 683 C CA . CYS A 1 93 ? -7.806 2.669 19.638 1.00 94.12 93 CYS A CA 1
ATOM 684 C C . CYS A 1 93 ? -7.470 3.949 18.853 1.00 94.12 93 CYS A C 1
ATOM 686 O O . CYS A 1 93 ? -6.723 3.895 17.877 1.00 94.12 93 CYS A O 1
ATOM 688 N N . ALA A 1 94 ? -7.959 5.110 19.304 1.00 93.50 94 ALA A N 1
ATOM 689 C CA . ALA A 1 94 ? -7.665 6.395 18.668 1.00 93.50 94 ALA A CA 1
ATOM 690 C C . ALA A 1 94 ? -6.168 6.752 18.731 1.00 93.50 94 ALA A C 1
ATOM 692 O O . ALA A 1 94 ? -5.590 7.224 17.751 1.00 93.50 94 ALA A O 1
ATOM 693 N N . GLN A 1 95 ? -5.510 6.486 19.864 1.00 94.88 95 GLN A N 1
ATOM 694 C CA . GLN A 1 95 ? -4.069 6.707 20.008 1.00 94.88 95 GLN A CA 1
ATOM 695 C C . GLN A 1 95 ? -3.246 5.804 19.082 1.00 94.88 95 GLN A C 1
ATOM 697 O O . GLN A 1 95 ? -2.275 6.274 18.487 1.00 94.88 95 GLN A O 1
ATOM 702 N N . TRP A 1 96 ? -3.613 4.527 18.947 1.00 94.25 96 TRP A N 1
ATOM 703 C CA . TRP A 1 96 ? -2.959 3.598 18.024 1.00 94.25 96 TRP A CA 1
ATOM 704 C C . TRP A 1 96 ? -3.132 4.024 16.575 1.00 94.25 96 TRP A C 1
ATOM 706 O O . TRP A 1 96 ? -2.138 4.058 15.853 1.00 94.25 96 TRP A O 1
ATOM 716 N N . LEU A 1 97 ? -4.334 4.452 16.186 1.00 92.19 97 LEU A N 1
ATOM 717 C CA . LEU A 1 97 ? -4.593 4.963 14.844 1.00 92.19 97 LEU A CA 1
ATOM 718 C C . LEU A 1 97 ? -3.693 6.163 14.519 1.00 92.19 97 LEU A C 1
ATOM 720 O O . LEU A 1 97 ? -2.973 6.134 13.525 1.00 92.19 97 LEU A O 1
ATOM 724 N N . HIS A 1 98 ? -3.647 7.180 15.386 1.00 94.88 98 HIS A N 1
ATOM 725 C CA . HIS A 1 98 ? -2.802 8.360 15.162 1.00 94.88 98 HIS A CA 1
ATOM 726 C C . HIS A 1 98 ? -1.309 8.018 15.092 1.00 94.88 98 HIS A C 1
ATOM 728 O O . HIS A 1 98 ? -0.592 8.527 14.229 1.00 94.88 98 HIS A O 1
ATOM 734 N N . ARG A 1 99 ? -0.822 7.146 15.984 1.00 93.94 99 ARG A N 1
ATOM 735 C CA . ARG A 1 99 ? 0.587 6.723 15.990 1.00 93.94 99 ARG A CA 1
ATOM 736 C C . ARG A 1 99 ? 0.940 5.936 14.736 1.00 93.94 99 ARG A C 1
ATOM 738 O O . ARG A 1 99 ? 1.990 6.173 14.148 1.00 93.94 99 ARG A O 1
ATOM 745 N N . ALA A 1 100 ? 0.071 5.032 14.309 1.00 92.69 100 ALA A N 1
ATOM 746 C CA . ALA A 1 100 ? 0.297 4.250 13.107 1.00 92.69 100 ALA A CA 1
ATOM 747 C C . ALA A 1 100 ? 0.226 5.110 11.844 1.00 92.69 100 ALA A C 1
ATOM 749 O O . ALA A 1 100 ? 1.041 4.933 10.946 1.00 92.69 100 ALA A O 1
ATOM 750 N N . GLN A 1 101 ? -0.657 6.107 11.808 1.00 91.94 101 GLN A N 1
ATOM 751 C CA . GLN A 1 101 ? -0.701 7.078 10.721 1.00 91.94 101 GLN A CA 1
ATOM 752 C C . GLN A 1 101 ? 0.605 7.884 10.637 1.00 91.94 101 GLN A C 1
ATOM 754 O O . GLN A 1 101 ? 1.135 8.074 9.546 1.00 91.94 101 GLN A O 1
ATOM 759 N N . ALA A 1 102 ? 1.188 8.276 11.776 1.00 94.56 102 ALA A N 1
ATOM 760 C CA . ALA A 1 102 ? 2.512 8.899 11.803 1.00 94.56 102 ALA A CA 1
ATOM 761 C C . ALA A 1 102 ? 3.616 7.954 11.291 1.00 94.56 102 ALA A C 1
ATOM 763 O O . ALA A 1 102 ? 4.461 8.376 10.504 1.00 94.56 102 ALA A O 1
ATOM 764 N N . ILE A 1 103 ? 3.592 6.672 11.675 1.00 93.69 103 ILE A N 1
ATOM 765 C CA . ILE A 1 103 ? 4.542 5.660 11.178 1.00 93.69 103 ILE A CA 1
ATOM 766 C C . ILE A 1 103 ? 4.403 5.475 9.662 1.00 93.69 103 ILE A C 1
ATOM 768 O O . ILE A 1 103 ? 5.412 5.451 8.965 1.00 93.69 103 ILE A O 1
ATOM 772 N N . LEU A 1 104 ? 3.177 5.394 9.139 1.00 92.19 104 LEU A N 1
ATOM 773 C CA . LEU A 1 104 ? 2.910 5.265 7.704 1.00 92.19 104 LEU A CA 1
ATOM 774 C C . LEU A 1 104 ? 3.390 6.490 6.920 1.00 92.19 104 LEU A C 1
ATOM 776 O O . LEU A 1 104 ? 3.989 6.333 5.859 1.00 92.19 104 LEU A O 1
ATOM 780 N N . VAL A 1 105 ? 3.198 7.701 7.452 1.00 93.62 105 VAL A N 1
ATOM 781 C CA . VAL A 1 105 ? 3.738 8.926 6.843 1.00 93.62 105 VAL A CA 1
ATOM 782 C C . VAL A 1 105 ? 5.265 8.884 6.831 1.00 93.62 105 VAL A C 1
ATOM 784 O O . VAL A 1 105 ? 5.865 9.094 5.780 1.00 93.62 105 VAL A O 1
ATOM 787 N N . MET A 1 106 ? 5.908 8.537 7.946 1.00 93.88 106 MET A N 1
ATOM 788 C CA . MET A 1 106 ? 7.369 8.405 8.005 1.00 93.88 106 MET A CA 1
ATOM 789 C C . MET A 1 106 ? 7.892 7.350 7.023 1.00 93.88 106 MET A C 1
ATOM 791 O O . MET A 1 106 ? 8.860 7.604 6.309 1.00 93.88 106 MET A O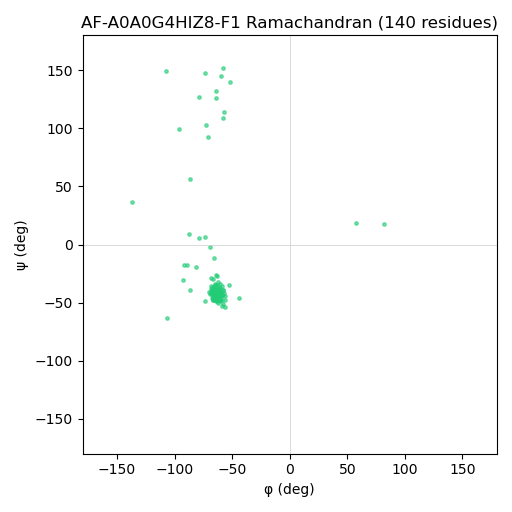 1
ATOM 795 N N . PHE A 1 107 ? 7.224 6.198 6.935 1.00 92.81 107 PHE A N 1
ATOM 796 C CA . PHE A 1 107 ? 7.526 5.162 5.952 1.00 92.81 107 PHE A CA 1
ATOM 797 C C . PHE A 1 107 ? 7.405 5.706 4.523 1.00 92.81 107 PHE A C 1
ATOM 799 O O . PHE A 1 107 ? 8.336 5.561 3.736 1.00 92.81 107 PHE A O 1
ATOM 806 N N . SER A 1 108 ? 6.320 6.418 4.204 1.00 90.00 108 SER A N 1
ATOM 807 C CA . SER A 1 108 ? 6.121 7.010 2.876 1.00 90.00 108 SER A CA 1
ATOM 808 C C . SER A 1 108 ? 7.212 8.021 2.506 1.00 90.00 108 SER A C 1
ATOM 810 O O . SER A 1 108 ? 7.680 8.021 1.372 1.00 90.00 108 SER A O 1
ATOM 812 N N . LEU A 1 109 ? 7.691 8.823 3.464 1.00 91.56 109 LEU A N 1
ATOM 813 C CA . LEU A 1 109 ? 8.772 9.786 3.236 1.00 91.56 109 LEU A CA 1
ATOM 814 C C . LEU A 1 109 ? 10.102 9.087 2.925 1.00 91.56 109 LEU A C 1
ATOM 816 O O . LEU A 1 109 ? 10.829 9.519 2.027 1.00 91.56 109 LEU A O 1
ATOM 820 N N . ILE A 1 110 ? 10.407 7.991 3.626 1.00 89.81 110 ILE A N 1
ATOM 821 C CA . ILE A 1 110 ? 11.596 7.170 3.351 1.00 89.81 110 ILE A CA 1
ATOM 822 C C . ILE A 1 110 ? 11.512 6.590 1.937 1.00 89.81 110 ILE A C 1
ATOM 824 O O . ILE A 1 110 ? 12.477 6.677 1.180 1.00 89.81 110 ILE A O 1
ATOM 828 N N . ILE A 1 111 ? 10.349 6.057 1.559 1.00 87.50 111 ILE A N 1
ATOM 829 C CA . ILE A 1 111 ? 10.124 5.500 0.225 1.00 87.50 111 ILE A CA 1
ATOM 830 C C . ILE A 1 111 ? 10.271 6.555 -0.872 1.00 87.50 111 ILE A C 1
ATOM 832 O O . ILE A 1 111 ? 10.956 6.299 -1.857 1.00 87.50 111 ILE A O 1
ATOM 836 N N . VAL A 1 112 ? 9.668 7.736 -0.719 1.00 85.19 112 VAL A N 1
ATOM 837 C CA . VAL A 1 112 ? 9.791 8.824 -1.706 1.00 85.19 112 VAL A CA 1
ATOM 838 C C . VAL A 1 112 ? 11.253 9.226 -1.876 1.00 85.19 112 VAL A C 1
ATOM 840 O O . VAL A 1 112 ? 11.720 9.409 -2.996 1.00 85.19 112 VAL A O 1
ATOM 843 N N . THR A 1 113 ? 11.999 9.298 -0.774 1.00 84.81 113 THR A N 1
ATOM 844 C CA . THR A 1 113 ? 13.434 9.606 -0.811 1.00 84.81 113 THR A CA 1
ATOM 845 C C . THR A 1 113 ? 14.220 8.528 -1.561 1.00 84.81 113 THR A C 1
ATOM 847 O O . THR A 1 113 ? 15.110 8.852 -2.345 1.00 84.81 113 THR A O 1
ATOM 850 N N . LEU A 1 114 ? 13.875 7.253 -1.361 1.00 80.12 114 LEU A N 1
ATOM 851 C CA . LEU A 1 114 ? 14.492 6.129 -2.066 1.00 80.12 114 LEU A CA 1
ATOM 852 C C . LEU A 1 114 ? 14.149 6.133 -3.565 1.00 80.12 114 LEU A C 1
ATOM 854 O O . LEU A 1 114 ? 15.035 5.934 -4.390 1.00 80.12 114 LEU A O 1
ATOM 858 N N . ALA A 1 115 ? 12.892 6.401 -3.924 1.00 76.69 115 ALA A N 1
ATOM 859 C CA . ALA A 1 115 ? 12.435 6.472 -5.313 1.00 76.69 115 ALA A CA 1
ATOM 860 C C . ALA A 1 115 ? 13.083 7.635 -6.086 1.00 76.69 115 ALA A C 1
ATOM 862 O O . ALA A 1 115 ? 13.419 7.494 -7.257 1.00 76.69 115 ALA A O 1
ATOM 863 N N . MET A 1 116 ? 13.332 8.761 -5.412 1.00 79.12 116 MET A N 1
ATOM 864 C CA . MET A 1 116 ? 13.995 9.941 -5.980 1.00 79.12 116 MET A CA 1
ATOM 865 C C . MET A 1 116 ? 15.526 9.804 -6.077 1.00 79.12 116 MET A C 1
ATOM 867 O O . MET A 1 116 ? 16.206 10.773 -6.423 1.00 79.12 116 MET A O 1
ATOM 871 N N . MET A 1 117 ? 16.107 8.637 -5.767 1.00 79.88 117 MET A N 1
ATOM 872 C CA . MET A 1 117 ? 17.556 8.468 -5.852 1.00 79.88 117 MET A CA 1
ATOM 873 C C . MET A 1 117 ? 18.057 8.615 -7.300 1.00 79.88 117 MET A C 1
ATOM 875 O O . MET A 1 117 ? 17.554 7.953 -8.211 1.00 79.88 117 MET A O 1
ATOM 879 N N . PRO A 1 118 ? 19.124 9.406 -7.527 1.00 74.31 118 PRO A N 1
ATOM 880 C CA . PRO A 1 118 ? 19.643 9.694 -8.865 1.00 74.31 118 PRO A CA 1
ATOM 881 C C . PRO A 1 118 ? 20.310 8.498 -9.561 1.00 74.31 118 PRO A C 1
ATOM 883 O O . PRO A 1 118 ? 20.741 8.649 -10.697 1.00 74.31 118 PRO A O 1
ATOM 886 N N . HIS A 1 119 ? 20.408 7.340 -8.901 1.00 79.25 119 HIS A N 1
ATOM 887 C CA . HIS A 1 119 ? 21.061 6.133 -9.416 1.00 79.25 119 HIS A CA 1
ATOM 888 C C . HIS A 1 119 ? 20.254 4.860 -9.129 1.00 79.25 119 HIS A C 1
ATOM 890 O O . HIS A 1 119 ? 20.821 3.812 -8.818 1.00 79.25 119 HIS A O 1
ATOM 896 N N . ILE A 1 120 ? 18.923 4.935 -9.193 1.00 83.50 120 ILE A N 1
ATOM 897 C CA . ILE A 1 120 ? 18.067 3.765 -8.961 1.00 83.50 120 ILE A CA 1
ATOM 898 C C . ILE A 1 120 ? 18.300 2.657 -10.003 1.00 83.50 120 ILE A C 1
ATOM 900 O O . ILE A 1 120 ? 18.193 1.478 -9.682 1.00 83.50 120 ILE A O 1
ATOM 904 N N . GLU A 1 121 ? 18.747 3.012 -11.209 1.00 85.75 121 GLU A N 1
ATOM 905 C CA . GLU A 1 121 ? 19.244 2.098 -12.243 1.00 85.75 121 GLU A CA 1
ATOM 906 C C . GLU A 1 121 ? 20.350 1.153 -11.732 1.00 85.75 121 GLU A C 1
ATOM 908 O O . GLU A 1 121 ? 20.364 -0.024 -12.086 1.00 85.75 121 GLU A O 1
ATOM 913 N N . CYS A 1 122 ? 21.223 1.609 -10.825 1.00 85.19 122 CYS A N 1
ATOM 914 C CA . CYS A 1 122 ? 22.276 0.774 -10.239 1.00 85.19 122 CYS A CA 1
ATOM 915 C C . CYS A 1 122 ? 21.707 -0.349 -9.365 1.00 85.19 122 CYS A C 1
ATOM 917 O O . CYS A 1 122 ? 22.309 -1.417 -9.274 1.00 85.19 122 CYS A O 1
ATOM 919 N N . LEU A 1 123 ? 20.547 -0.128 -8.740 1.00 85.19 123 LEU A N 1
ATOM 920 C CA . LEU A 1 123 ? 19.845 -1.148 -7.964 1.00 85.19 123 LEU A CA 1
ATOM 921 C C . LEU A 1 123 ? 19.343 -2.269 -8.886 1.00 85.19 123 LEU A C 1
ATOM 923 O O . LEU A 1 123 ? 19.510 -3.446 -8.578 1.00 85.19 123 LEU A O 1
ATOM 927 N N . PHE A 1 124 ? 18.789 -1.913 -10.048 1.00 86.94 124 PHE A N 1
ATOM 928 C CA . PHE A 1 124 ? 18.350 -2.884 -11.052 1.00 86.94 124 PHE A CA 1
ATOM 929 C C . PHE A 1 124 ? 19.530 -3.669 -11.646 1.00 86.94 124 PHE A C 1
ATOM 931 O O . PHE A 1 124 ? 19.442 -4.890 -11.771 1.00 86.94 124 PHE A O 1
ATOM 938 N N . ILE A 1 125 ? 20.655 -3.002 -11.931 1.00 88.06 125 ILE A N 1
ATOM 939 C CA . ILE A 1 125 ? 21.894 -3.665 -12.381 1.00 88.06 125 ILE A CA 1
ATOM 940 C C . ILE A 1 125 ? 22.417 -4.623 -11.302 1.00 88.06 125 ILE A C 1
ATOM 942 O O . ILE A 1 125 ? 22.820 -5.742 -11.614 1.00 88.06 125 ILE A O 1
ATOM 946 N N . LEU A 1 126 ? 22.368 -4.228 -10.024 1.00 86.94 126 LEU A N 1
ATOM 947 C CA . LEU A 1 126 ? 22.766 -5.086 -8.903 1.00 86.94 126 LEU A CA 1
ATOM 948 C C . LEU A 1 126 ? 21.881 -6.336 -8.787 1.00 86.94 126 LEU A C 1
ATOM 950 O O . LEU A 1 126 ? 22.381 -7.409 -8.459 1.00 86.94 126 LEU A O 1
ATOM 954 N N . PHE A 1 127 ? 20.589 -6.224 -9.105 1.00 85.88 127 PHE A N 1
ATOM 955 C CA . PHE A 1 127 ? 19.677 -7.367 -9.212 1.00 85.88 127 PHE A CA 1
ATOM 956 C C . PHE A 1 127 ? 19.889 -8.220 -10.476 1.00 85.88 127 PHE A C 1
ATOM 958 O O . PHE A 1 127 ? 19.120 -9.149 -10.721 1.00 85.88 127 PHE A O 1
ATOM 965 N N . GLY A 1 128 ? 20.929 -7.937 -11.265 1.00 87.06 128 GLY A N 1
ATOM 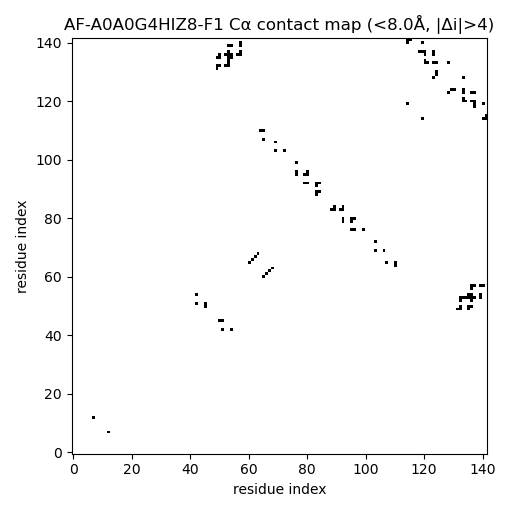966 C CA . GLY A 1 128 ? 21.316 -8.717 -12.438 1.00 87.06 128 GLY A CA 1
ATOM 967 C C . GLY A 1 128 ? 20.523 -8.389 -13.701 1.00 87.06 128 GLY A C 1
ATOM 968 O O . GLY A 1 128 ? 20.515 -9.201 -14.621 1.00 87.06 128 GLY A O 1
ATOM 969 N N . GLN A 1 129 ? 19.843 -7.238 -13.756 1.00 90.38 129 GLN A N 1
ATOM 970 C CA . GLN A 1 129 ? 19.182 -6.789 -14.983 1.00 90.38 129 GLN A CA 1
ATOM 971 C C . GLN A 1 129 ? 20.203 -6.301 -16.014 1.00 90.38 129 GLN A C 1
ATOM 973 O O . GLN A 1 129 ? 21.234 -5.721 -15.666 1.00 90.38 129 GLN A O 1
ATOM 978 N N . GLU A 1 130 ? 19.887 -6.500 -17.293 1.00 91.62 130 GLU A N 1
ATOM 979 C CA . GLU A 1 130 ? 20.655 -5.921 -18.393 1.00 91.62 130 GLU A CA 1
ATOM 980 C C . GLU A 1 130 ? 20.659 -4.390 -18.299 1.00 91.62 130 GLU A C 1
ATOM 982 O O . GLU A 1 130 ? 19.675 -3.773 -17.884 1.00 91.62 130 GLU A O 1
ATOM 987 N N . VAL A 1 131 ? 21.774 -3.765 -18.690 1.00 88.81 131 VAL A N 1
ATOM 988 C CA . VAL A 1 131 ? 21.984 -2.316 -18.523 1.00 88.81 131 VAL A CA 1
ATOM 989 C C . VAL A 1 131 ? 20.894 -1.503 -19.228 1.00 88.81 131 VAL A C 1
ATOM 991 O O . VAL A 1 131 ? 20.416 -0.516 -18.677 1.00 88.81 131 VAL A O 1
ATOM 994 N N . GLU A 1 132 ? 20.464 -1.933 -20.412 1.00 88.50 132 GLU A N 1
ATOM 995 C CA . GLU A 1 132 ? 19.417 -1.265 -21.191 1.00 88.50 132 GLU A CA 1
ATOM 996 C C . GLU A 1 132 ? 18.063 -1.280 -20.465 1.00 88.50 132 GLU A C 1
ATOM 998 O O . GLU A 1 132 ? 17.467 -0.226 -20.236 1.00 88.50 132 GLU A O 1
ATOM 1003 N N . VAL A 1 133 ? 17.642 -2.446 -19.966 1.00 88.25 133 VAL A N 1
ATOM 1004 C CA . VAL A 1 133 ? 16.411 -2.601 -19.171 1.00 88.25 133 VAL A CA 1
ATOM 1005 C C . VAL A 1 133 ? 16.492 -1.816 -17.859 1.00 88.25 133 VAL A C 1
ATOM 1007 O O . VAL A 1 133 ? 15.523 -1.167 -17.466 1.00 88.25 133 VAL A O 1
ATOM 1010 N N . ALA A 1 134 ? 17.649 -1.817 -17.192 1.00 88.44 134 ALA A N 1
ATOM 1011 C CA . ALA A 1 134 ? 17.864 -1.085 -15.946 1.00 88.44 134 ALA A CA 1
ATOM 1012 C C . ALA A 1 134 ? 17.774 0.440 -16.126 1.00 88.44 134 ALA A C 1
ATOM 1014 O O . ALA A 1 134 ? 17.213 1.132 -15.273 1.00 88.44 134 ALA A O 1
ATOM 1015 N N . LEU A 1 135 ? 18.284 0.970 -17.242 1.00 88.62 135 LEU A N 1
ATOM 1016 C CA . LEU A 1 135 ? 18.170 2.390 -17.581 1.00 88.62 135 LEU A CA 1
ATOM 1017 C C . LEU A 1 135 ? 16.720 2.786 -17.867 1.00 88.62 135 LEU A C 1
ATOM 1019 O O . LEU A 1 135 ? 16.272 3.847 -17.421 1.00 88.62 135 LEU A O 1
ATOM 1023 N N . VAL A 1 136 ? 15.975 1.940 -18.582 1.00 88.75 136 VAL A N 1
ATOM 1024 C CA . VAL A 1 136 ? 14.553 2.183 -18.853 1.00 88.75 136 VAL A CA 1
ATOM 1025 C C . VAL A 1 136 ? 13.732 2.104 -17.565 1.00 88.75 136 VAL A C 1
ATOM 1027 O O . VAL A 1 136 ? 12.960 3.020 -17.283 1.00 88.75 136 VAL A O 1
ATOM 1030 N N . ALA A 1 137 ? 13.957 1.088 -16.730 1.00 87.19 137 ALA A N 1
ATOM 1031 C CA . ALA A 1 137 ? 13.318 0.955 -15.421 1.00 87.19 137 ALA A CA 1
ATOM 1032 C C . ALA A 1 137 ? 13.595 2.169 -14.521 1.00 87.19 137 ALA A C 1
ATOM 1034 O O . ALA A 1 137 ? 12.679 2.710 -13.899 1.00 87.19 137 ALA A O 1
ATOM 1035 N N . GLY A 1 138 ? 14.841 2.654 -14.501 1.00 85.56 138 GLY A N 1
ATOM 1036 C CA . GLY A 1 138 ? 15.212 3.860 -13.765 1.00 85.56 138 GLY A CA 1
ATOM 1037 C C . GLY A 1 138 ? 14.493 5.115 -14.263 1.00 85.56 138 GLY A C 1
ATOM 1038 O O . GLY A 1 138 ? 14.085 5.941 -13.450 1.00 85.56 138 GLY A O 1
ATOM 1039 N N . ARG A 1 139 ? 14.264 5.241 -15.577 1.00 84.06 139 ARG A N 1
ATOM 1040 C CA . ARG A 1 139 ? 13.486 6.349 -16.157 1.00 84.06 139 ARG A CA 1
ATOM 1041 C C . ARG A 1 139 ? 12.005 6.277 -15.792 1.00 84.06 139 ARG A C 1
ATOM 1043 O O . ARG A 1 139 ? 11.421 7.312 -15.518 1.00 84.06 139 ARG A O 1
ATOM 1050 N N . VAL A 1 140 ? 11.418 5.081 -15.790 1.00 81.94 140 VAL A N 1
ATOM 1051 C CA . VAL A 1 140 ? 10.007 4.855 -15.424 1.00 81.94 140 VAL A CA 1
ATOM 1052 C C . VAL A 1 140 ? 9.757 5.103 -13.932 1.00 81.94 140 VAL A C 1
ATOM 1054 O O . VAL A 1 140 ? 8.650 5.462 -13.546 1.00 81.94 140 VAL A O 1
ATOM 1057 N N . THR A 1 141 ? 10.774 4.898 -13.092 1.00 80.50 141 THR A N 1
ATOM 1058 C CA . THR A 1 141 ? 10.660 5.025 -11.630 1.00 80.50 141 THR A CA 1
ATOM 1059 C C . THR A 1 141 ? 10.755 6.479 -11.131 1.00 80.50 141 THR A C 1
ATOM 1061 O O . THR A 1 141 ? 10.341 6.748 -10.005 1.00 80.50 141 THR A O 1
ATOM 1064 N N . ARG A 1 142 ? 11.298 7.406 -11.934 1.00 69.56 142 ARG A N 1
ATOM 1065 C CA . ARG A 1 142 ? 11.433 8.839 -11.599 1.00 69.56 142 ARG A CA 1
ATOM 1066 C C . ARG A 1 142 ? 10.200 9.640 -11.998 1.00 69.56 142 ARG A C 1
ATOM 1068 O O . ARG A 1 142 ? 9.867 10.568 -11.229 1.00 69.56 142 ARG A O 1
#

pLDDT: mean 86.99, std 9.86, range [40.47, 95.56]

Foldseek 3Di:
DDPPPDPDPPVRVVVVCCVVVVVVVVVVVVVVCVVVVVLCVVLVPDPDPLLNLLQVVLVVVCCVQPVVVLVVLVVVLVVVLVVCVVVVVVVVSVVSVVVSVVVSVVSVVVVVVLLPDPPQLVVCVVVVDDSSSSVSNNVVSD

Mean predicted aligned error: 7.23 Å

Secondary structure (DSSP, 8-state):
---------HHHHHHHHHHHHHHHHHHHHHHHHHHHHHHHHHHTT--SHHHHHHHHHHHHHHIIIIIHHHHHHHHHHHHHHHHHHHTT-HHHHHHHHHHHHHHHHHHHHHHHHHHT-TTHHHHHHHTT--HHHHHHHHHHH-

Sequence (142 aa):
MNSQMAPRGFFGVSYDLLVVAVPMCFASLSSNFLHIFLSFLFVGQFSSVEETAGYGIASALGWCIILAPGIGLCSGLDTLCSQAFGAEAYLICAQWLHRAQAILVMFSLIIVTLAMMPHIECLFILFGQEVEVALVAGRVTR

InterPro domains:
  IPR002528 Multi antimicrobial extrusion protein [PF01554] (23-139)